Protein AF-A0A9D7JDR4-F1 (afdb_monomer)

pLDDT: mean 74.56, std 14.88, range [38.12, 93.56]

Nearest PDB structures (foldseek):
  7rro-assembly1_E1  TM=3.949E-01  e=2.505E+00  Bos taurus
  6v92-assembly1_L  TM=4.487E-01  e=4.367E+00  Saccharomyces cerevisiae S288C
  8to0-assembly1_A1  TM=3.949E-01  e=3.801E+00  Mus musculus

Radius of gyration: 12.54 Å; Cα contacts (8 Å, |Δi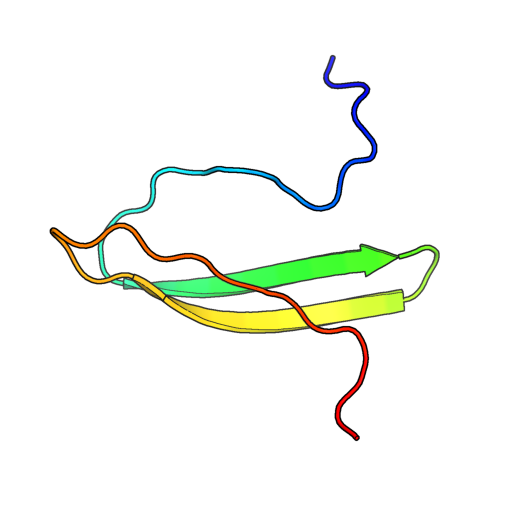|>4): 43; chains: 1; bounding box: 32×23×28 Å

Mean predicted aligned error: 9.17 Å

Structure (mmCIF, N/CA/C/O backbone):
data_AF-A0A9D7JDR4-F1
#
_entry.id   AF-A0A9D7JDR4-F1
#
loop_
_atom_site.group_PDB
_atom_site.id
_atom_site.type_symbol
_atom_site.label_atom_id
_atom_site.label_alt_id
_atom_site.label_comp_id
_atom_site.label_asym_id
_atom_site.label_entity_id
_atom_site.label_seq_id
_atom_site.pdbx_PDB_ins_code
_atom_site.Cartn_x
_atom_site.Cartn_y
_atom_site.Cartn_z
_atom_site.occupancy
_atom_site.B_iso_or_equiv
_atom_site.auth_seq_id
_atom_site.auth_comp_id
_atom_site.auth_asym_id
_atom_site.auth_atom_id
_atom_site.pdbx_PDB_model_num
ATOM 1 N N . MET A 1 1 ? -3.529 14.756 -14.326 1.00 43.12 1 MET A N 1
ATOM 2 C CA . MET A 1 1 ? -2.732 13.525 -14.522 1.00 43.12 1 MET A CA 1
ATOM 3 C C . MET A 1 1 ? -1.485 13.655 -13.663 1.00 43.12 1 MET A C 1
ATOM 5 O O . MET A 1 1 ? -0.794 14.651 -13.801 1.00 43.12 1 MET A O 1
ATOM 9 N N . PHE A 1 2 ? -1.304 12.778 -12.675 1.00 49.97 2 PHE A N 1
ATOM 10 C CA . PHE A 1 2 ? -0.403 12.995 -11.535 1.00 49.97 2 PHE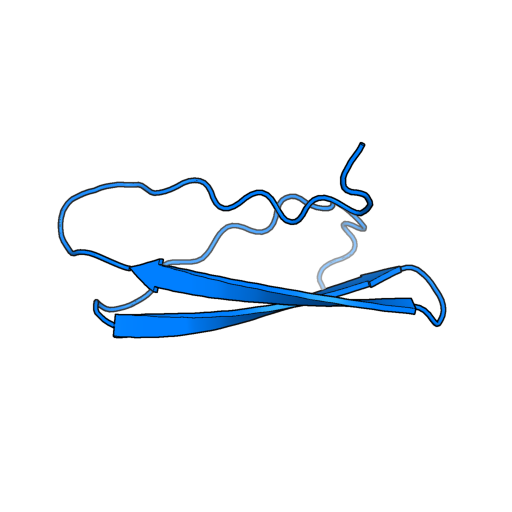 A CA 1
ATOM 11 C C . PHE A 1 2 ? 1.078 13.005 -11.947 1.00 49.97 2 PHE A C 1
ATOM 13 O O . PHE A 1 2 ? 1.686 11.957 -12.136 1.00 49.97 2 PHE A O 1
ATOM 20 N N . THR A 1 3 ? 1.657 14.201 -12.060 1.00 52.47 3 THR A N 1
ATOM 21 C CA . THR A 1 3 ? 3.096 14.425 -12.261 1.00 52.47 3 THR A CA 1
ATOM 22 C C . THR A 1 3 ? 3.761 14.718 -10.917 1.00 52.47 3 THR A C 1
ATOM 24 O O . THR A 1 3 ? 4.194 15.837 -10.653 1.00 52.47 3 THR A O 1
ATOM 27 N N . ASN A 1 4 ? 3.828 13.721 -10.035 1.00 51.25 4 ASN A N 1
ATOM 28 C CA . ASN A 1 4 ? 4.745 13.782 -8.902 1.00 51.25 4 ASN A CA 1
ATOM 29 C C . ASN A 1 4 ? 5.493 12.455 -8.793 1.00 51.25 4 ASN A C 1
ATOM 31 O O . ASN A 1 4 ? 4.948 11.435 -8.385 1.00 51.25 4 ASN A O 1
ATOM 35 N N . ILE A 1 5 ? 6.749 12.486 -9.226 1.00 54.78 5 ILE A N 1
ATOM 36 C CA . ILE A 1 5 ? 7.715 11.394 -9.134 1.00 54.78 5 ILE A CA 1
ATOM 37 C C . ILE A 1 5 ? 8.257 11.408 -7.694 1.00 54.78 5 ILE A C 1
ATOM 39 O O . ILE A 1 5 ? 9.418 11.716 -7.453 1.00 54.78 5 ILE A O 1
ATOM 43 N N . GLY A 1 6 ? 7.371 11.213 -6.719 1.00 56.06 6 GLY A N 1
ATOM 44 C CA . GLY A 1 6 ? 7.684 11.228 -5.294 1.00 56.06 6 GLY A CA 1
ATOM 45 C C . GLY A 1 6 ? 7.360 9.871 -4.688 1.00 56.06 6 GLY A C 1
ATOM 46 O O . GLY A 1 6 ? 6.245 9.379 -4.838 1.00 56.06 6 GLY A O 1
ATOM 47 N N . ALA A 1 7 ? 8.322 9.260 -3.995 1.00 63.44 7 ALA A N 1
ATOM 48 C CA . ALA A 1 7 ? 8.192 7.942 -3.364 1.00 63.44 7 ALA A CA 1
ATOM 49 C C . ALA A 1 7 ? 7.316 7.945 -2.089 1.00 63.44 7 ALA A C 1
ATOM 51 O O . ALA A 1 7 ? 7.524 7.128 -1.199 1.00 63.44 7 ALA A O 1
ATOM 52 N N . PHE A 1 8 ? 6.344 8.859 -1.999 1.00 68.31 8 PHE A N 1
ATOM 53 C CA . PHE A 1 8 ? 5.483 9.056 -0.829 1.00 68.31 8 PHE A CA 1
ATOM 54 C C . PHE A 1 8 ? 3.986 9.062 -1.198 1.00 68.31 8 PHE A C 1
ATOM 56 O O . PHE A 1 8 ? 3.292 10.046 -0.933 1.00 68.31 8 PHE A O 1
ATOM 63 N N . PRO A 1 9 ? 3.455 8.013 -1.858 1.00 75.06 9 PRO A N 1
ATOM 64 C CA . PRO A 1 9 ? 2.016 7.903 -2.060 1.00 75.06 9 PRO A CA 1
ATOM 65 C C . PRO A 1 9 ? 1.307 7.631 -0.725 1.00 75.06 9 PRO A C 1
ATOM 67 O O . PRO A 1 9 ? 1.791 6.857 0.098 1.00 75.06 9 PRO A O 1
ATOM 70 N N . SER A 1 10 ? 0.127 8.220 -0.533 1.00 80.12 10 SER A N 1
ATOM 71 C CA . SER A 1 10 ? -0.787 7.873 0.559 1.00 80.12 10 SER A CA 1
ATOM 72 C C . SER A 1 10 ? -2.054 7.224 0.002 1.00 80.12 10 SER A C 1
ATOM 74 O O . SER A 1 10 ? -2.551 7.600 -1.061 1.00 80.12 10 SER A O 1
ATOM 76 N N . ALA A 1 11 ? -2.566 6.215 0.705 1.00 82.56 11 ALA A N 1
ATOM 77 C CA . ALA A 1 11 ? -3.772 5.485 0.330 1.00 82.56 11 ALA A CA 1
ATOM 78 C C . ALA A 1 11 ? -4.548 5.056 1.582 1.00 82.56 11 ALA A C 1
ATOM 80 O O . ALA A 1 11 ? -3.956 4.819 2.634 1.00 82.56 11 ALA A O 1
ATOM 81 N N . VAL A 1 12 ? -5.872 4.941 1.456 1.00 85.56 12 VAL A N 1
ATOM 82 C CA . VAL A 1 12 ? -6.752 4.377 2.489 1.00 85.56 12 VAL A CA 1
ATOM 83 C C . VAL A 1 12 ? -7.115 2.958 2.068 1.00 85.56 12 VAL A C 1
ATOM 85 O O . VAL A 1 12 ? -7.624 2.756 0.967 1.00 85.56 12 VAL A O 1
ATOM 88 N N . LEU A 1 13 ? -6.831 1.986 2.931 1.00 86.25 13 LEU A N 1
ATOM 89 C CA . LEU A 1 13 ? -7.027 0.560 2.677 1.00 86.25 13 LEU A CA 1
ATOM 90 C C . LEU A 1 13 ? -7.950 -0.042 3.740 1.00 86.25 13 LEU A C 1
ATOM 92 O O . LEU A 1 13 ? -8.030 0.463 4.861 1.00 86.25 13 LEU A O 1
ATOM 96 N N . SER A 1 14 ? -8.646 -1.117 3.380 1.00 90.12 14 SER A N 1
ATOM 97 C CA . SER A 1 14 ? -9.386 -1.939 4.339 1.00 90.12 14 SER A CA 1
ATOM 98 C C . SER A 1 14 ? -8.422 -2.803 5.155 1.00 90.12 14 SER A C 1
ATOM 100 O O . SER A 1 14 ? -7.262 -2.962 4.792 1.00 90.12 14 SER A O 1
ATOM 102 N N . GLU A 1 15 ? -8.889 -3.353 6.272 1.00 89.25 15 GLU A N 1
ATOM 103 C CA . GLU A 1 15 ? -8.124 -4.351 7.023 1.00 89.25 15 GLU A CA 1
ATOM 104 C C . GLU A 1 15 ? -7.850 -5.588 6.154 1.00 89.25 15 GLU A C 1
ATOM 106 O O . GLU A 1 15 ? -8.744 -6.060 5.447 1.00 89.25 15 GLU A O 1
ATOM 111 N N . GLY A 1 16 ? -6.616 -6.093 6.198 1.00 91.38 16 GLY A N 1
ATOM 112 C CA . GLY A 1 16 ? -6.204 -7.259 5.417 1.00 91.38 16 GLY A CA 1
ATOM 113 C C . GLY A 1 16 ? -4.720 -7.281 5.062 1.00 91.38 16 GLY A C 1
ATOM 114 O O . GLY A 1 16 ? -3.943 -6.420 5.483 1.00 91.38 16 GLY A O 1
ATOM 115 N N . ASP A 1 17 ? -4.340 -8.281 4.271 1.00 93.56 17 ASP A N 1
ATOM 116 C CA . ASP A 1 17 ? -2.973 -8.495 3.802 1.00 93.56 17 ASP A CA 1
ATOM 117 C C . ASP A 1 17 ? -2.774 -7.905 2.405 1.00 93.56 17 ASP A C 1
ATOM 119 O O . ASP A 1 17 ? -3.558 -8.148 1.483 1.00 93.56 17 ASP A O 1
ATOM 123 N N . TYR A 1 18 ? -1.707 -7.127 2.247 1.00 90.62 18 TYR A N 1
ATOM 124 C CA . TYR A 1 18 ? -1.400 -6.406 1.020 1.00 90.62 18 TYR A CA 1
ATOM 125 C C . TYR A 1 18 ? 0.041 -6.638 0.577 1.00 90.62 18 TYR A C 1
ATOM 127 O O . TYR A 1 18 ? 0.953 -6.828 1.382 1.00 90.62 18 TYR A O 1
ATOM 135 N N . LEU A 1 19 ? 0.244 -6.542 -0.735 1.00 90.19 19 LEU A N 1
ATOM 136 C CA . LEU A 1 19 ? 1.548 -6.559 -1.386 1.00 90.19 19 LEU A CA 1
ATOM 137 C C . LEU A 1 19 ? 1.741 -5.229 -2.117 1.00 90.19 19 LEU A C 1
ATOM 139 O O . LEU A 1 19 ? 0.978 -4.902 -3.029 1.00 90.19 19 LEU A O 1
ATOM 143 N N . VAL A 1 20 ? 2.748 -4.450 -1.717 1.00 87.12 20 VAL A N 1
ATOM 144 C CA . VAL A 1 20 ? 3.132 -3.223 -2.428 1.00 87.12 20 VAL A CA 1
ATOM 145 C C . VAL A 1 20 ? 4.268 -3.512 -3.397 1.00 87.12 20 VAL A C 1
ATOM 147 O O . VAL A 1 20 ? 5.189 -4.263 -3.079 1.00 87.12 20 VAL A O 1
ATOM 150 N N . PHE A 1 21 ? 4.214 -2.869 -4.564 1.00 86.44 21 PHE A N 1
ATOM 151 C CA . PHE A 1 21 ? 5.276 -2.880 -5.561 1.00 86.44 21 PHE A CA 1
ATOM 152 C C . PHE A 1 21 ? 5.826 -1.468 -5.763 1.00 86.44 21 PHE A C 1
ATOM 154 O O . PHE A 1 21 ? 5.073 -0.543 -6.066 1.00 86.44 21 PHE A O 1
ATOM 161 N N . ALA A 1 22 ? 7.141 -1.308 -5.649 1.00 83.62 22 ALA A N 1
ATOM 162 C CA . ALA A 1 22 ? 7.848 -0.079 -5.985 1.00 83.62 22 ALA A CA 1
ATOM 163 C C . ALA A 1 22 ? 8.729 -0.313 -7.216 1.00 83.62 22 ALA A C 1
ATOM 165 O O . ALA A 1 22 ? 9.494 -1.274 -7.268 1.00 83.62 22 ALA A O 1
ATOM 166 N N . LYS A 1 23 ? 8.635 0.568 -8.215 1.00 81.88 23 LYS A N 1
ATOM 167 C CA . LYS A 1 23 ? 9.434 0.490 -9.444 1.00 81.88 23 LYS A CA 1
ATOM 168 C C . LYS A 1 23 ? 10.448 1.629 -9.491 1.00 81.88 23 LYS A C 1
ATOM 170 O O . LYS A 1 23 ? 10.068 2.795 -9.392 1.00 81.88 23 LYS A O 1
ATOM 175 N N . ARG A 1 24 ? 11.721 1.298 -9.709 1.00 80.88 24 ARG A N 1
ATOM 176 C CA . ARG A 1 24 ? 12.807 2.262 -9.940 1.00 80.88 24 ARG A CA 1
ATOM 177 C C . ARG A 1 24 ? 13.572 1.874 -11.202 1.00 80.88 24 ARG A C 1
ATOM 179 O O . ARG A 1 24 ? 14.354 0.927 -11.183 1.00 80.88 24 ARG A O 1
ATOM 186 N N . GLY A 1 25 ? 13.348 2.606 -12.294 1.00 84.69 25 GLY A N 1
ATOM 187 C CA . GLY A 1 25 ? 13.856 2.212 -13.612 1.00 84.69 25 GLY A CA 1
ATOM 188 C C . GLY A 1 25 ? 13.294 0.844 -14.003 1.00 84.69 25 GLY A C 1
ATOM 189 O O . GLY A 1 25 ? 12.077 0.663 -14.000 1.00 84.69 25 GLY A O 1
ATOM 190 N N . ASP A 1 26 ? 14.173 -0.121 -14.261 1.00 85.81 26 ASP A N 1
ATOM 191 C CA . ASP A 1 26 ? 13.804 -1.508 -14.583 1.00 85.81 26 ASP A CA 1
ATOM 192 C C . ASP A 1 26 ? 13.698 -2.425 -13.354 1.00 85.81 26 ASP A C 1
ATOM 194 O O . ASP A 1 26 ? 13.266 -3.570 -13.463 1.00 85.81 26 ASP A O 1
ATOM 198 N N . GLN A 1 27 ? 14.067 -1.934 -12.167 1.00 81.31 27 GLN A N 1
ATOM 199 C CA . GLN A 1 27 ? 14.027 -2.717 -10.934 1.00 81.31 27 GLN A CA 1
ATOM 200 C C . GLN A 1 27 ? 12.648 -2.622 -10.275 1.00 81.31 27 GLN A C 1
ATOM 202 O O . GLN A 1 27 ? 12.110 -1.524 -10.096 1.00 81.31 27 GLN A O 1
ATOM 207 N N . VAL A 1 28 ? 12.103 -3.772 -9.876 1.00 85.50 28 VAL A N 1
ATOM 208 C CA . VAL A 1 28 ? 10.852 -3.881 -9.117 1.00 85.50 28 VAL A CA 1
ATOM 209 C C . VAL A 1 28 ? 11.156 -4.454 -7.740 1.00 85.50 28 VAL A C 1
ATOM 211 O O . VAL A 1 28 ? 11.770 -5.510 -7.619 1.00 85.50 28 VAL A O 1
ATOM 214 N N . TYR A 1 29 ? 10.697 -3.751 -6.715 1.00 83.75 29 TYR A N 1
ATOM 215 C CA . TYR A 1 29 ? 10.784 -4.130 -5.313 1.00 83.75 29 TYR A CA 1
ATOM 216 C C . TYR A 1 29 ? 9.385 -4.458 -4.823 1.00 83.75 29 TYR A C 1
ATOM 218 O O . TYR A 1 29 ? 8.430 -3.776 -5.197 1.00 83.75 29 TYR A O 1
ATOM 226 N N . ASN A 1 30 ? 9.256 -5.483 -3.990 1.00 85.88 30 ASN A N 1
ATOM 227 C CA . ASN A 1 30 ? 7.986 -5.842 -3.383 1.00 85.88 30 ASN A CA 1
ATOM 228 C C . ASN A 1 30 ? 8.119 -5.950 -1.863 1.00 85.88 30 ASN A C 1
ATOM 230 O O . ASN A 1 30 ? 9.201 -6.220 -1.340 1.00 85.88 30 ASN A O 1
ATOM 234 N N . ARG A 1 31 ? 7.025 -5.663 -1.158 1.00 85.25 31 ARG A N 1
ATOM 235 C CA . ARG A 1 31 ? 6.940 -5.811 0.295 1.00 85.25 31 ARG A CA 1
ATOM 236 C C . ARG A 1 31 ? 5.524 -6.197 0.692 1.00 85.25 31 ARG A C 1
ATOM 238 O O . ARG A 1 31 ? 4.564 -5.539 0.295 1.00 85.25 31 ARG A O 1
ATOM 245 N N . GLU A 1 32 ? 5.411 -7.236 1.504 1.00 89.25 32 GLU A N 1
ATOM 246 C CA . GLU A 1 32 ? 4.155 -7.618 2.143 1.00 89.25 32 GLU A CA 1
ATOM 247 C C . GLU A 1 32 ? 3.933 -6.791 3.413 1.00 89.25 32 GLU A C 1
ATOM 249 O O . GLU A 1 32 ? 4.874 -6.490 4.162 1.00 89.25 32 GLU A O 1
ATOM 254 N N . PHE A 1 33 ? 2.687 -6.392 3.651 1.00 87.62 33 PHE A N 1
ATOM 255 C CA . PHE A 1 33 ? 2.286 -5.712 4.874 1.00 87.62 33 PHE A CA 1
ATOM 256 C C . PHE A 1 33 ? 0.813 -5.963 5.198 1.00 87.62 33 PHE A C 1
ATOM 258 O O . PHE A 1 33 ? -0.043 -6.002 4.320 1.00 87.6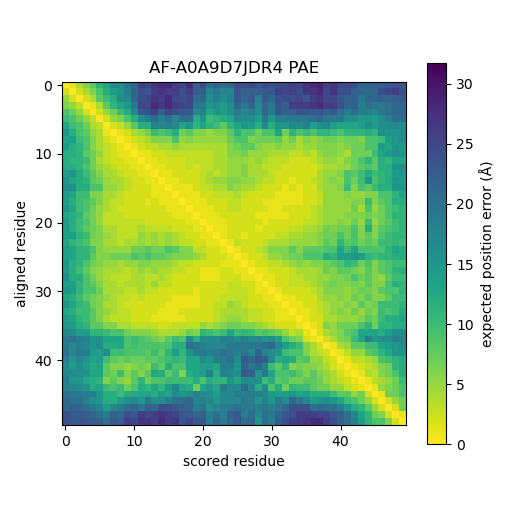2 33 PHE A O 1
ATOM 265 N N . GLN A 1 34 ? 0.521 -6.065 6.492 1.00 89.44 34 GLN A N 1
ATOM 266 C CA . GLN A 1 34 ? -0.843 -6.149 7.003 1.00 89.44 34 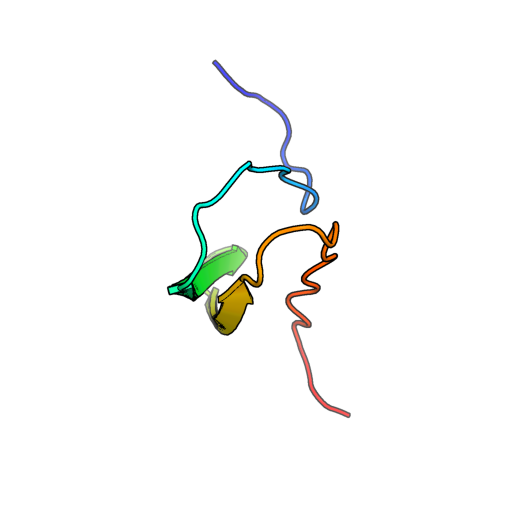GLN A CA 1
ATOM 267 C C . GLN A 1 34 ? -1.362 -4.756 7.387 1.00 89.44 34 GLN A C 1
ATOM 269 O O . GLN A 1 34 ? -0.650 -3.986 8.053 1.00 89.44 34 GLN A O 1
ATOM 274 N N . VAL A 1 35 ? -2.598 -4.450 7.000 1.00 88.19 35 VAL A N 1
ATOM 275 C CA . VAL A 1 35 ? -3.373 -3.284 7.444 1.00 88.19 35 VAL A CA 1
ATOM 276 C C . VAL A 1 35 ? -4.296 -3.727 8.572 1.00 88.19 35 VAL A C 1
ATOM 278 O O . VAL A 1 35 ? -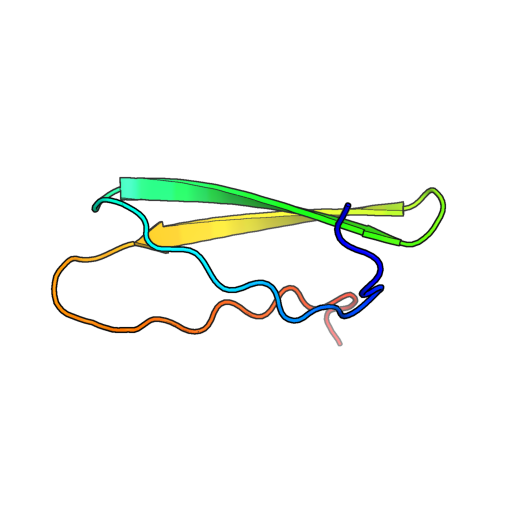5.016 -4.707 8.420 1.00 88.19 35 VAL A O 1
ATOM 281 N N . ILE A 1 36 ? -4.274 -2.998 9.690 1.00 84.94 36 ILE A N 1
ATOM 282 C CA . ILE A 1 36 ? -5.113 -3.240 10.872 1.00 84.94 36 ILE A CA 1
ATOM 283 C C . ILE A 1 36 ? -5.996 -2.005 11.073 1.00 84.94 36 ILE A C 1
ATOM 285 O O . ILE A 1 36 ? -5.508 -0.876 10.957 1.00 84.94 36 ILE A O 1
ATOM 289 N N . ALA A 1 37 ? -7.285 -2.196 11.358 1.00 78.38 37 ALA A N 1
ATOM 290 C CA . ALA A 1 37 ? -8.214 -1.090 11.566 1.00 78.38 37 ALA A CA 1
ATOM 291 C C . ALA A 1 37 ? -7.809 -0.193 12.756 1.00 78.38 37 ALA A C 1
ATOM 293 O O . ALA A 1 37 ? -7.330 -0.661 13.786 1.00 78.38 37 ALA A O 1
ATOM 294 N N . GLY A 1 38 ? -8.038 1.118 12.623 1.00 73.38 38 GLY A N 1
ATOM 295 C CA . GLY A 1 38 ? -7.878 2.088 13.715 1.00 73.38 38 GLY A CA 1
ATOM 296 C C . GLY A 1 38 ? -6.4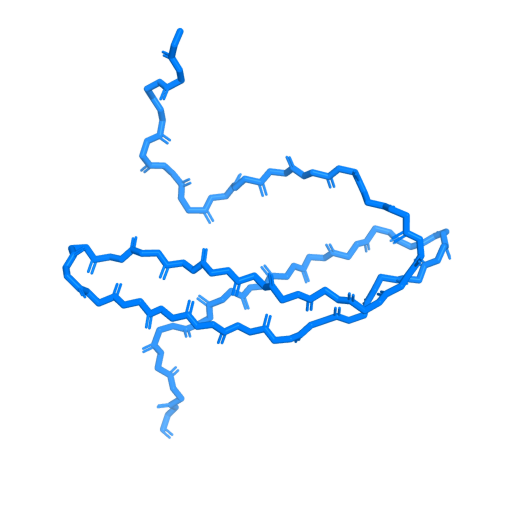67 2.651 13.928 1.00 73.38 38 GLY A C 1
ATOM 297 O O . GLY A 1 38 ? -6.321 3.576 14.724 1.00 73.38 38 GLY A O 1
ATOM 298 N N . ALA A 1 39 ? -5.449 2.175 13.205 1.00 67.75 39 ALA A N 1
ATOM 299 C CA . ALA A 1 39 ? -4.094 2.727 13.264 1.00 67.75 39 ALA A CA 1
ATOM 300 C C . ALA A 1 39 ? -3.634 3.238 11.890 1.00 67.75 39 ALA A C 1
ATOM 302 O O . ALA A 1 39 ? -3.646 2.502 10.905 1.00 67.75 39 ALA A O 1
ATOM 303 N N . ALA A 1 40 ? -3.183 4.496 11.825 1.00 63.56 40 ALA A N 1
A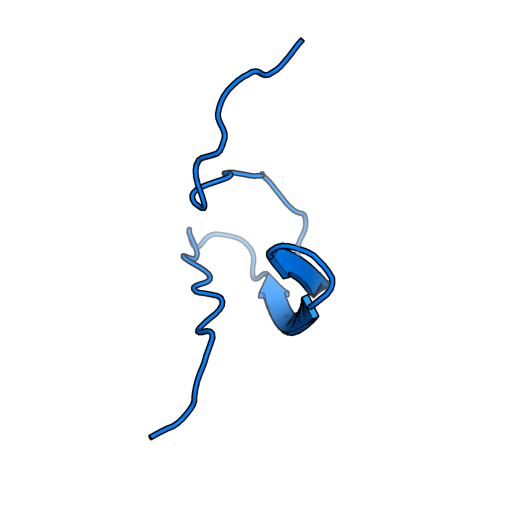TOM 304 C CA . ALA A 1 40 ? -2.418 4.981 10.679 1.00 63.56 40 ALA A CA 1
ATOM 305 C C . ALA A 1 40 ? -1.067 4.254 10.653 1.00 63.56 40 ALA A C 1
ATOM 307 O O . ALA A 1 40 ? -0.368 4.211 11.667 1.00 63.56 40 ALA A O 1
ATOM 308 N N . LYS A 1 41 ? -0.709 3.666 9.509 1.00 66.31 41 LYS A N 1
ATOM 309 C CA . LYS A 1 41 ? 0.519 2.883 9.360 1.00 66.31 41 LYS A CA 1
ATOM 310 C C . LYS A 1 41 ? 1.358 3.445 8.224 1.00 66.31 41 LYS A C 1
ATOM 312 O O . LYS A 1 41 ? 0.893 3.528 7.091 1.00 66.31 41 LYS A O 1
ATOM 317 N N . GLU A 1 42 ? 2.592 3.810 8.540 1.00 67.62 42 GLU A N 1
ATOM 318 C CA . GLU A 1 42 ? 3.593 4.170 7.543 1.00 67.62 42 GLU A CA 1
ATOM 319 C C . GLU A 1 42 ? 4.285 2.893 7.051 1.00 67.62 42 GLU A C 1
ATOM 321 O O . GLU A 1 42 ? 4.704 2.051 7.851 1.00 67.62 42 GLU A O 1
ATOM 326 N N . ILE A 1 43 ? 4.349 2.710 5.731 1.00 64.88 43 ILE A N 1
ATOM 327 C CA . ILE A 1 43 ? 4.988 1.552 5.100 1.00 64.88 43 ILE A CA 1
ATOM 328 C C . ILE A 1 43 ? 6.152 2.053 4.250 1.00 64.88 43 ILE A C 1
ATOM 330 O O . ILE A 1 43 ? 5.958 2.547 3.143 1.00 64.88 43 ILE A O 1
ATOM 334 N N . GLU A 1 44 ? 7.373 1.895 4.756 1.00 67.06 44 GLU A N 1
ATOM 335 C CA . GLU A 1 44 ? 8.588 2.212 4.001 1.00 67.06 44 GLU A CA 1
ATOM 336 C C . GLU A 1 44 ? 9.021 1.028 3.129 1.00 67.06 44 GLU A C 1
ATOM 338 O O . GLU A 1 44 ? 9.215 -0.081 3.617 1.00 67.06 44 GLU A O 1
ATOM 343 N N . VAL A 1 45 ? 9.234 1.219 1.830 1.00 64.75 45 VAL A N 1
ATOM 344 C CA . VAL A 1 45 ? 9.807 0.169 0.969 1.00 64.75 45 VAL A CA 1
ATOM 345 C C . VAL A 1 45 ? 11.293 0.470 0.770 1.00 64.75 45 VAL A C 1
ATOM 347 O O . VAL A 1 45 ? 11.666 1.266 -0.090 1.00 64.75 45 VAL A O 1
ATOM 350 N N . LEU A 1 46 ? 12.152 -0.128 1.604 1.00 73.12 46 LEU A N 1
ATOM 351 C CA . LEU A 1 46 ? 13.605 0.079 1.552 1.00 73.12 46 LEU A CA 1
ATOM 352 C C . LEU A 1 46 ? 14.224 -0.653 0.351 1.00 73.12 46 LEU A C 1
ATOM 354 O O . LEU A 1 46 ? 13.912 -1.809 0.082 1.00 73.12 46 LEU A O 1
ATOM 358 N N . THR A 1 47 ? 15.126 0.022 -0.369 1.00 62.53 47 THR A N 1
ATOM 359 C CA . THR A 1 47 ? 15.810 -0.519 -1.564 1.00 62.53 47 THR A CA 1
ATOM 360 C C . THR A 1 47 ? 17.077 -1.332 -1.239 1.00 62.53 47 THR A C 1
ATOM 362 O O . THR A 1 47 ? 17.675 -1.913 -2.137 1.00 62.53 47 THR A O 1
ATOM 365 N N . THR A 1 48 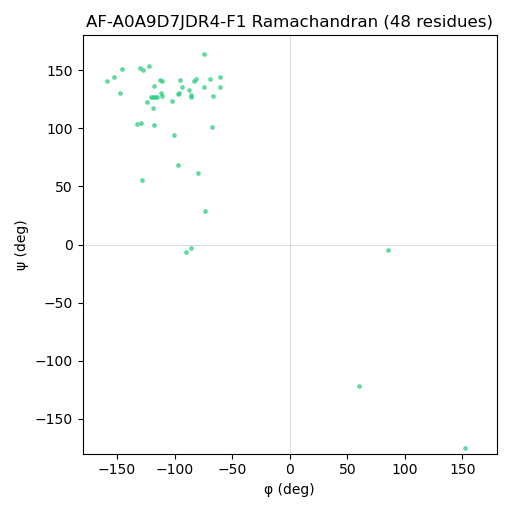? 17.500 -1.443 0.021 1.00 48.00 48 THR A N 1
ATOM 366 C CA . THR A 1 48 ? 18.540 -2.408 0.408 1.00 48.00 48 THR A CA 1
ATOM 367 C C . THR A 1 48 ? 18.462 -2.710 1.898 1.00 48.00 48 THR A C 1
ATOM 369 O O . THR A 1 48 ? 18.208 -1.815 2.704 1.00 48.00 48 THR A O 1
ATOM 372 N N . VAL A 1 49 ? 18.674 -3.976 2.246 1.00 46.94 49 VAL A N 1
ATOM 373 C CA . VAL A 1 49 ? 19.062 -4.406 3.594 1.00 46.94 49 VAL A CA 1
ATOM 374 C C . VAL A 1 49 ? 20.580 -4.180 3.700 1.00 46.94 49 VAL A C 1
ATOM 376 O O . VAL A 1 49 ? 21.268 -4.311 2.683 1.00 46.94 49 VAL A O 1
ATOM 379 N N . TYR A 1 50 ? 21.062 -3.754 4.872 1.00 38.12 50 TYR A N 1
ATOM 380 C CA . TYR A 1 50 ? 22.493 -3.647 5.207 1.00 38.12 50 TYR A CA 1
ATOM 381 C C . TYR A 1 50 ? 23.235 -4.974 5.011 1.00 38.12 50 TYR A C 1
ATOM 383 O O . TYR A 1 50 ? 22.609 -6.029 5.264 1.00 38.12 50 TYR A O 1
#

Sequence (50 aa):
MFTNIGAFPSAVLSEGDYLVFAKRGDQVYNREFQVIAGAAKEIEVLTTVY

Secondary structure (DSSP, 8-state):
------S-------SEEEEEEEEETTEEEEEEEEE-TT--------S---

Foldseek 3Di:
DDPDPDPDDDDDDDFDKDKDWDDDPPDIFIDIDTDDPPDDDDDDRDPDDD

Solvent-accessible surface area (backbone atoms only — not comparable to full-atom values): 3794 Å² total; per-residue (Å²): 130,91,86,66,99,59,101,71,84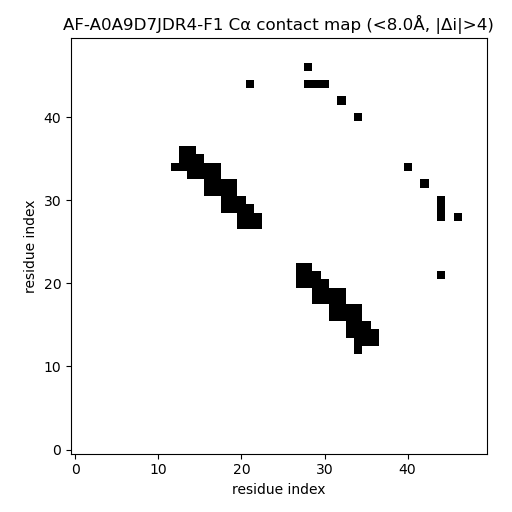,83,83,90,77,73,67,46,81,45,74,49,75,51,77,59,90,92,46,75,46,76,48,78,50,75,42,58,81,97,56,95,77,89,82,83,85,78,94,70,82,133